Protein AF-A0A822BXS0-F1 (afdb_monomer)

Sequence (164 aa):
DYSEVIKHETLRVAVCEMLENPNSCPQQLREAMIKQFSNFFDYYADLCKENVTKDGQLMRDPFGEHRGSFQYSSILTRLNQLKNKFENQSSSNEQEQKPKIDSYTQKIINSVQTNDSTLISNGDMDLDDIFNNDDDDEEDDEEEEEEDDDDHLEQSEKVPSNPV

Nearest PDB structures (foldseek):
  5a4p-assembly1_A  TM=9.835E-01  e=1.904E-07  Homo sapiens
  6l7e-assembly1_B  TM=2.402E-01  e=9.728E+00  Photorhabdus luminescens

Mean predicted aligned error: 18.68 Å

Radius of gyration: 30.47 Å; Cα contacts (8 Å, |Δi|>4): 77; chains: 1; bounding box: 40×70×90 Å

Structure (mmCIF, N/CA/C/O backbone):
data_AF-A0A822BXS0-F1
#
_entry.id   AF-A0A822BXS0-F1
#
loop_
_atom_site.group_PDB
_atom_site.id
_atom_site.type_symbol
_atom_site.label_atom_id
_atom_site.label_alt_id
_atom_site.label_comp_id
_atom_site.label_asym_id
_atom_site.label_entity_id
_atom_site.label_seq_id
_atom_site.pdbx_PDB_ins_code
_atom_site.Cartn_x
_atom_site.Cartn_y
_atom_site.Cartn_z
_atom_site.occupancy
_atom_site.B_iso_or_equiv
_atom_site.auth_seq_id
_atom_site.auth_comp_id
_atom_site.auth_asym_id
_atom_site.auth_atom_id
_atom_site.pdbx_PDB_model_num
ATOM 1 N N . ASP A 1 1 ? 15.834 -10.884 -9.333 1.00 84.19 1 ASP A N 1
ATOM 2 C CA . ASP A 1 1 ? 16.508 -11.534 -8.190 1.00 84.19 1 ASP A CA 1
ATOM 3 C C . ASP A 1 1 ? 15.440 -12.137 -7.269 1.00 84.19 1 ASP A C 1
ATOM 5 O O . ASP A 1 1 ? 14.350 -11.580 -7.201 1.00 84.19 1 ASP A O 1
ATOM 9 N N . TYR A 1 2 ? 15.700 -13.272 -6.609 1.00 90.38 2 TYR A N 1
ATOM 10 C CA . TYR A 1 2 ? 14.732 -13.939 -5.717 1.00 90.38 2 TYR A CA 1
ATOM 11 C C . TYR A 1 2 ? 14.273 -13.010 -4.592 1.00 90.38 2 TYR A C 1
ATOM 13 O O . TYR A 1 2 ? 13.085 -12.918 -4.300 1.00 90.38 2 TYR A O 1
ATOM 21 N N . SER A 1 3 ? 15.199 -12.230 -4.032 1.00 92.00 3 SER A N 1
ATOM 22 C CA . SER A 1 3 ? 14.894 -11.248 -2.987 1.00 92.00 3 SER A CA 1
ATOM 23 C C . SER A 1 3 ? 13.834 -10.231 -3.425 1.00 92.00 3 SER A C 1
ATOM 25 O O . SER A 1 3 ? 13.028 -9.778 -2.618 1.00 92.00 3 SER A O 1
ATOM 27 N N . GLU A 1 4 ? 13.818 -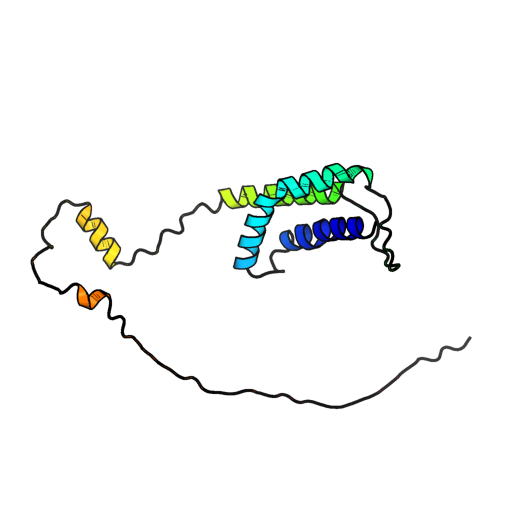9.859 -4.705 1.00 91.88 4 GLU A N 1
ATOM 28 C CA . GLU A 1 4 ? 12.840 -8.916 -5.260 1.00 91.88 4 GLU A CA 1
ATOM 29 C C . GLU A 1 4 ? 11.466 -9.560 -5.406 1.00 91.88 4 GLU A C 1
ATOM 31 O O . GLU A 1 4 ? 10.461 -8.929 -5.087 1.00 91.88 4 GLU A O 1
ATOM 36 N N . VAL A 1 5 ? 11.438 -10.826 -5.832 1.00 93.06 5 VAL A N 1
ATOM 37 C CA . VAL A 1 5 ? 10.218 -11.635 -5.902 1.00 93.06 5 VAL A CA 1
ATOM 38 C C . VAL A 1 5 ? 9.585 -11.740 -4.516 1.00 93.06 5 VAL A C 1
ATOM 40 O O . VAL A 1 5 ? 8.404 -11.447 -4.361 1.00 93.06 5 VAL A O 1
ATOM 43 N N . ILE A 1 6 ? 10.381 -12.047 -3.488 1.00 94.19 6 ILE A N 1
ATOM 44 C CA . ILE A 1 6 ? 9.892 -12.112 -2.106 1.00 94.19 6 ILE A CA 1
ATOM 45 C C . ILE A 1 6 ? 9.362 -10.760 -1.631 1.00 94.19 6 ILE A C 1
ATOM 47 O O . ILE A 1 6 ? 8.271 -10.698 -1.075 1.00 94.19 6 ILE A O 1
ATOM 51 N N . LYS A 1 7 ? 10.074 -9.656 -1.886 1.00 95.00 7 LYS A N 1
ATOM 52 C CA . LYS A 1 7 ? 9.587 -8.313 -1.520 1.00 95.00 7 LYS A CA 1
ATOM 53 C C . LYS A 1 7 ? 8.243 -7.992 -2.176 1.00 95.00 7 LYS A C 1
ATOM 55 O O . LYS A 1 7 ? 7.357 -7.458 -1.512 1.00 95.00 7 LYS A O 1
ATOM 60 N N . HIS A 1 8 ? 8.098 -8.308 -3.462 1.00 96.06 8 HIS A N 1
ATOM 61 C CA . HIS A 1 8 ? 6.850 -8.106 -4.192 1.00 96.06 8 HIS A CA 1
ATOM 62 C C . HIS A 1 8 ? 5.706 -8.929 -3.594 1.00 96.06 8 HIS A C 1
ATOM 64 O O . HIS A 1 8 ? 4.655 -8.375 -3.276 1.00 96.06 8 HIS A O 1
ATOM 70 N N . GLU A 1 9 ? 5.919 -10.229 -3.392 1.00 95.38 9 GLU A N 1
ATOM 71 C CA . GLU A 1 9 ? 4.877 -11.124 -2.886 1.00 95.38 9 GLU A CA 1
ATOM 72 C C . GLU A 1 9 ? 4.486 -10.808 -1.442 1.00 95.38 9 GLU A C 1
ATOM 74 O O . GLU A 1 9 ? 3.298 -10.802 -1.124 1.00 95.38 9 GLU A O 1
ATOM 79 N N . THR A 1 10 ? 5.440 -10.432 -0.588 1.00 96.31 10 THR A N 1
ATOM 80 C CA . THR A 1 10 ? 5.144 -9.957 0.769 1.00 96.31 10 THR A CA 1
ATOM 81 C C . THR A 1 10 ? 4.225 -8.734 0.740 1.00 96.31 10 THR A C 1
ATOM 83 O O . THR A 1 10 ? 3.224 -8.704 1.452 1.00 96.31 10 THR A O 1
ATOM 86 N N . LEU A 1 11 ? 4.499 -7.740 -0.112 1.00 96.31 11 LEU A N 1
ATOM 87 C CA . LEU A 1 11 ? 3.612 -6.579 -0.250 1.00 96.31 11 LEU A CA 1
ATOM 88 C C . LEU A 1 11 ? 2.232 -6.969 -0.796 1.00 96.31 11 LEU A C 1
ATOM 90 O O . LEU A 1 11 ? 1.206 -6.502 -0.300 1.00 96.31 11 LEU A O 1
ATOM 94 N N . ARG A 1 12 ? 2.198 -7.817 -1.826 1.00 96.25 12 ARG A N 1
ATOM 95 C CA . ARG A 1 12 ? 0.966 -8.193 -2.524 1.00 96.25 12 ARG A CA 1
ATOM 96 C C . ARG A 1 12 ? 0.031 -9.018 -1.643 1.00 96.25 12 ARG A C 1
ATOM 98 O O . A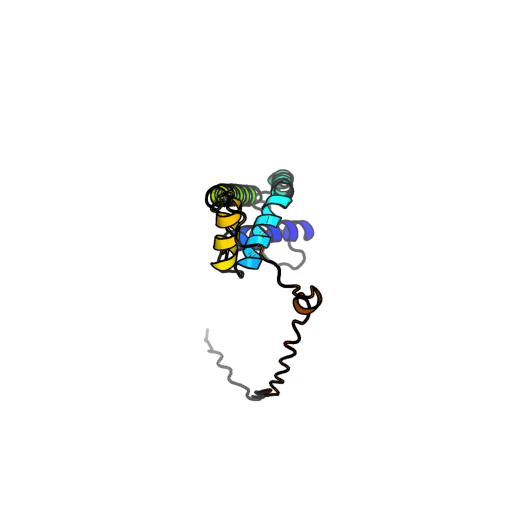RG A 1 12 ? -1.166 -8.740 -1.630 1.00 96.25 12 ARG A O 1
ATOM 105 N N . VAL A 1 13 ? 0.575 -10.009 -0.942 1.00 94.62 13 VAL A N 1
ATOM 106 C CA . VAL A 1 13 ? -0.176 -11.020 -0.188 1.00 94.62 13 VAL A CA 1
ATOM 107 C C . VAL A 1 13 ? -0.204 -10.666 1.292 1.00 94.62 13 VAL A C 1
ATOM 109 O O . VAL A 1 13 ? -1.255 -10.352 1.844 1.00 94.62 13 VAL A O 1
ATOM 112 N N . ALA A 1 14 ? 0.962 -10.657 1.940 1.00 94.44 14 ALA A N 1
ATOM 113 C CA . ALA A 1 14 ? 1.039 -10.526 3.392 1.00 94.44 14 ALA A CA 1
ATOM 114 C C . ALA A 1 14 ? 0.607 -9.139 3.894 1.00 94.44 14 ALA A C 1
ATOM 116 O O . ALA A 1 14 ? 0.124 -9.028 5.016 1.00 94.44 14 ALA A O 1
ATOM 117 N N . VAL A 1 15 ? 0.746 -8.093 3.072 1.00 94.94 15 VAL A N 1
ATOM 118 C CA . VAL A 1 15 ? 0.256 -6.748 3.408 1.00 94.94 15 VAL A CA 1
ATOM 119 C C . VAL A 1 15 ? -1.121 -6.499 2.797 1.00 94.94 15 VAL A C 1
ATOM 121 O O . VAL A 1 15 ? -2.093 -6.346 3.535 1.00 94.94 15 VAL A O 1
ATOM 124 N N . CYS A 1 16 ? -1.238 -6.462 1.465 1.00 95.81 16 CYS A N 1
ATOM 125 C CA . CYS A 1 16 ? -2.496 -6.042 0.842 1.00 95.81 16 CYS A CA 1
ATOM 126 C C . CYS A 1 16 ? -3.623 -7.068 1.042 1.00 95.81 16 CYS A C 1
ATOM 128 O O . CYS A 1 16 ? -4.674 -6.698 1.557 1.00 95.81 16 CYS A O 1
ATOM 130 N N . GLU A 1 17 ? -3.428 -8.348 0.699 1.00 94.81 17 GLU A N 1
ATOM 131 C CA . GLU A 1 17 ? -4.507 -9.349 0.832 1.00 94.81 17 GLU A CA 1
ATOM 132 C C . GLU A 1 17 ? -4.925 -9.577 2.289 1.00 94.81 17 GLU A C 1
ATOM 134 O O . GLU A 1 17 ? -6.112 -9.771 2.558 1.00 94.81 17 GLU A O 1
ATOM 139 N N . MET A 1 18 ? -3.988 -9.508 3.238 1.00 93.00 18 MET A N 1
ATOM 140 C CA . MET A 1 18 ? -4.322 -9.635 4.660 1.00 93.00 18 MET A CA 1
ATOM 141 C C . MET A 1 18 ? -5.149 -8.469 5.198 1.00 93.00 18 MET A C 1
ATOM 143 O O . MET A 1 18 ? -6.034 -8.680 6.022 1.00 93.00 18 MET A O 1
ATOM 147 N N . LEU A 1 19 ? -4.909 -7.245 4.729 1.00 93.12 19 LEU A N 1
ATOM 148 C CA . LEU A 1 19 ? -5.662 -6.069 5.174 1.00 93.12 19 LEU A CA 1
ATOM 149 C C . LEU A 1 19 ? -6.978 -5.872 4.407 1.00 93.12 19 LEU A C 1
ATOM 151 O O . LEU A 1 19 ? -7.910 -5.235 4.910 1.00 93.12 19 LEU A O 1
ATOM 155 N N . GLU A 1 20 ? -7.075 -6.420 3.198 1.00 92.75 20 GLU A N 1
ATOM 156 C CA . GLU A 1 20 ? -8.298 -6.417 2.394 1.00 92.75 20 GLU A CA 1
ATOM 157 C C . GLU A 1 20 ? -9.336 -7.417 2.906 1.00 92.75 20 GLU A C 1
ATOM 159 O O . GLU A 1 20 ? -10.530 -7.114 2.845 1.00 92.75 20 GLU A O 1
ATOM 164 N N . ASN A 1 21 ? -8.892 -8.556 3.450 1.00 90.19 21 ASN A N 1
ATOM 165 C CA . ASN A 1 21 ? -9.749 -9.642 3.919 1.00 90.19 21 ASN A CA 1
ATOM 166 C C . ASN A 1 21 ? -9.902 -9.623 5.451 1.00 90.19 21 ASN A C 1
ATOM 168 O O . ASN A 1 21 ? -9.149 -10.286 6.158 1.00 90.19 21 ASN A O 1
ATOM 172 N N . PRO A 1 22 ? -10.910 -8.921 6.001 1.00 78.62 22 PRO A N 1
ATOM 173 C CA . PRO A 1 22 ? -11.059 -8.708 7.443 1.00 78.62 22 PRO A CA 1
ATOM 174 C C . PRO A 1 22 ? -11.262 -9.976 8.284 1.00 78.62 22 PRO A C 1
ATOM 176 O O . PRO A 1 22 ? -11.129 -9.894 9.501 1.00 78.62 22 PRO A O 1
ATOM 179 N N . ASN A 1 23 ? -11.606 -11.102 7.655 1.00 85.25 23 ASN A N 1
ATOM 180 C CA . ASN A 1 23 ? -11.925 -12.369 8.316 1.00 85.25 23 ASN A CA 1
ATOM 181 C C . ASN A 1 23 ? -10.726 -13.331 8.392 1.00 85.25 23 ASN A C 1
ATOM 183 O O . ASN A 1 23 ? -10.877 -14.428 8.918 1.00 85.25 23 ASN A O 1
ATOM 187 N N . SER A 1 24 ? -9.556 -12.968 7.853 1.00 84.81 24 SER A N 1
ATOM 188 C CA . SER A 1 24 ? -8.370 -13.840 7.872 1.00 84.81 24 SER A CA 1
ATOM 189 C C . SER A 1 24 ? -7.680 -13.905 9.238 1.00 84.81 24 SER A C 1
ATOM 191 O O . SER A 1 24 ? -6.835 -14.770 9.453 1.00 84.81 24 SER A O 1
ATOM 193 N N . CYS A 1 25 ? -8.001 -12.982 10.148 1.00 86.62 25 CYS A N 1
ATOM 194 C CA . CYS A 1 25 ? -7.295 -12.803 11.409 1.00 86.62 25 CYS A CA 1
ATOM 195 C C . CYS A 1 25 ? -8.252 -12.307 12.513 1.00 86.62 25 CYS A C 1
ATOM 197 O O . CYS A 1 25 ? -9.138 -11.497 12.215 1.00 86.62 25 CYS A O 1
ATOM 199 N N . PRO A 1 26 ? -8.083 -12.744 13.779 1.00 93.44 26 PRO A N 1
ATOM 200 C CA . PRO A 1 26 ? -8.830 -12.222 14.924 1.00 93.44 26 PRO A CA 1
ATOM 201 C C . PRO A 1 26 ? -8.798 -10.691 15.037 1.00 93.44 26 PRO A C 1
ATOM 203 O O . PRO A 1 26 ? -7.808 -10.044 14.688 1.00 93.44 26 PRO A O 1
ATOM 206 N N . GLN A 1 27 ? -9.869 -10.104 15.585 1.00 89.56 27 GLN A N 1
ATOM 207 C CA . GLN A 1 27 ? -10.049 -8.648 15.619 1.00 89.56 27 GLN A CA 1
ATOM 208 C C . GLN A 1 27 ? -8.895 -7.908 16.316 1.00 89.56 27 GLN A C 1
ATOM 210 O O . GLN A 1 27 ? -8.404 -6.924 15.764 1.00 89.56 27 GLN A O 1
ATOM 215 N N . GLN A 1 28 ? -8.425 -8.377 17.479 1.00 90.62 28 GLN A N 1
ATOM 216 C CA . GLN A 1 28 ? -7.352 -7.685 18.211 1.00 90.62 28 GLN A CA 1
ATOM 217 C C . GLN A 1 28 ? -6.046 -7.639 17.404 1.00 90.62 28 GLN A C 1
ATOM 219 O O . GLN A 1 28 ? -5.378 -6.606 17.334 1.00 90.62 28 GLN A O 1
ATOM 224 N N . LEU A 1 29 ? -5.696 -8.749 16.744 1.00 92.50 29 LEU A N 1
ATOM 225 C CA . LEU A 1 29 ? -4.516 -8.820 15.883 1.00 92.50 29 LEU A CA 1
ATOM 226 C C . LEU A 1 29 ? -4.675 -7.922 14.658 1.00 92.50 29 LEU A C 1
ATOM 228 O O . LEU A 1 29 ? -3.736 -7.226 14.277 1.00 92.50 29 LEU A O 1
ATOM 232 N N . ARG A 1 30 ? -5.876 -7.863 14.082 1.00 91.62 30 ARG A N 1
ATOM 233 C CA . ARG A 1 30 ? -6.165 -6.976 12.958 1.00 91.62 30 ARG A CA 1
ATOM 234 C C . ARG A 1 30 ? -6.009 -5.499 13.324 1.00 91.62 30 ARG A C 1
ATOM 236 O O . ARG A 1 30 ? -5.448 -4.743 12.536 1.00 91.62 30 ARG A O 1
ATOM 243 N N . GLU A 1 31 ? -6.476 -5.071 14.492 1.00 91.38 31 GLU A N 1
ATOM 244 C CA . GLU A 1 31 ? -6.293 -3.690 14.961 1.00 91.38 31 GLU A CA 1
ATOM 245 C C . GLU A 1 31 ? -4.804 -3.347 15.114 1.00 91.38 31 GLU A C 1
ATOM 247 O O . GLU A 1 31 ? -4.349 -2.300 14.640 1.00 91.38 31 GLU A O 1
ATOM 252 N N . ALA A 1 32 ? -4.018 -4.269 15.680 1.00 92.31 32 ALA A N 1
ATOM 253 C CA . ALA A 1 32 ? -2.567 -4.133 15.750 1.00 92.31 32 ALA A CA 1
ATOM 254 C C . ALA A 1 32 ? -1.922 -4.066 14.352 1.00 92.31 32 ALA A C 1
ATOM 256 O O . ALA A 1 32 ? -1.054 -3.221 14.118 1.00 92.31 32 ALA A O 1
ATOM 257 N N . MET A 1 33 ? -2.375 -4.894 13.404 1.00 93.25 33 MET A N 1
ATOM 258 C CA . MET A 1 33 ? -1.903 -4.879 12.016 1.00 93.25 33 MET A CA 1
ATOM 259 C C . MET A 1 33 ? -2.205 -3.556 11.316 1.00 93.25 33 MET A C 1
ATOM 261 O O . MET A 1 33 ? -1.323 -3.022 10.655 1.00 93.25 33 MET A O 1
ATOM 265 N N . ILE A 1 34 ? -3.409 -2.998 11.472 1.00 92.94 34 ILE A N 1
ATOM 266 C CA . ILE A 1 34 ? -3.776 -1.703 10.877 1.00 92.94 34 ILE A CA 1
ATOM 267 C C . ILE A 1 34 ? -2.898 -0.588 11.453 1.00 92.94 34 ILE A C 1
ATOM 269 O O . ILE A 1 34 ? -2.388 0.248 10.708 1.00 92.94 34 ILE A O 1
ATOM 273 N N . LYS A 1 35 ? -2.661 -0.597 12.770 1.00 92.88 35 LYS A N 1
ATOM 274 C CA . LYS A 1 35 ? -1.773 0.377 13.415 1.00 92.88 35 LYS A CA 1
ATOM 275 C C . LYS A 1 35 ? -0.346 0.287 12.870 1.00 92.88 35 LYS A C 1
ATOM 277 O O . LYS A 1 35 ? 0.248 1.311 12.542 1.00 92.88 35 LYS A O 1
ATOM 282 N N . GLN A 1 36 ? 0.197 -0.925 12.746 1.00 94.50 36 GLN A N 1
ATOM 283 C CA . GLN A 1 36 ? 1.529 -1.128 12.171 1.00 94.50 36 GLN A CA 1
ATOM 284 C C . GLN A 1 36 ? 1.576 -0.753 10.690 1.00 94.50 36 GLN A C 1
ATOM 286 O O . GLN A 1 36 ? 2.522 -0.105 10.253 1.00 94.50 36 GLN A O 1
ATOM 291 N N . PHE A 1 37 ? 0.537 -1.088 9.928 1.00 95.38 37 PHE A N 1
ATOM 292 C CA . PHE A 1 37 ? 0.420 -0.712 8.527 1.00 95.38 37 PHE A CA 1
ATOM 293 C C . PHE A 1 37 ? 0.545 0.799 8.336 1.00 95.38 37 PHE A C 1
ATOM 295 O O . PHE A 1 37 ? 1.331 1.233 7.498 1.00 95.38 37 PHE A O 1
ATOM 302 N N . SER A 1 38 ? -0.160 1.600 9.139 1.00 94.00 38 SER A N 1
ATOM 303 C CA . SER A 1 38 ? -0.063 3.062 9.074 1.00 94.00 38 SER A CA 1
ATOM 304 C C . SER A 1 38 ? 1.353 3.569 9.369 1.00 94.00 38 SER A C 1
ATOM 306 O O . SER A 1 38 ? 1.821 4.475 8.686 1.00 94.00 38 SER A O 1
ATOM 308 N N . ASN A 1 39 ? 2.062 2.956 10.324 1.00 94.44 39 ASN A N 1
ATOM 309 C CA . ASN A 1 39 ? 3.444 3.328 10.657 1.00 94.44 39 ASN A CA 1
ATOM 310 C C . ASN A 1 39 ? 4.433 3.017 9.523 1.00 94.44 39 ASN A C 1
ATOM 312 O O . ASN A 1 39 ? 5.390 3.758 9.315 1.00 94.44 39 ASN A O 1
ATOM 316 N N . PHE A 1 40 ? 4.217 1.916 8.801 1.00 95.94 40 PHE A N 1
ATOM 317 C CA . PHE A 1 40 ? 5.094 1.462 7.717 1.00 95.94 40 PHE A CA 1
ATOM 318 C C . PHE A 1 40 ? 4.605 1.858 6.319 1.00 95.94 40 PHE A C 1
ATOM 320 O O . PHE A 1 40 ? 5.244 1.506 5.327 1.00 95.94 40 PHE A O 1
ATOM 327 N N . PHE A 1 41 ? 3.506 2.608 6.215 1.00 96.75 41 PHE A N 1
ATOM 328 C CA . PHE A 1 41 ? 2.901 2.954 4.933 1.00 96.75 41 PHE A CA 1
ATOM 329 C C . PHE A 1 41 ? 3.882 3.666 3.998 1.00 96.75 41 PHE A C 1
ATOM 331 O O . PHE A 1 41 ? 4.002 3.278 2.837 1.00 96.75 41 PHE A O 1
ATOM 338 N N . ASP A 1 42 ? 4.599 4.675 4.499 1.00 96.50 42 ASP A N 1
ATOM 339 C CA . ASP A 1 42 ? 5.5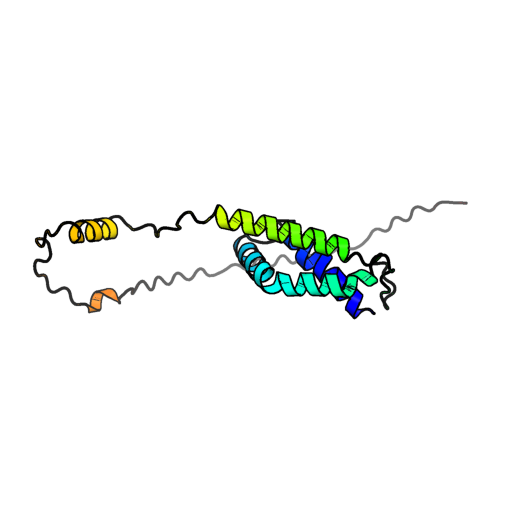33 5.456 3.682 1.00 96.50 42 ASP A CA 1
ATOM 340 C C . ASP A 1 42 ? 6.654 4.566 3.133 1.00 96.50 42 ASP A C 1
ATOM 342 O O . ASP A 1 42 ? 6.967 4.626 1.945 1.00 96.50 42 ASP A O 1
ATOM 346 N N . TYR A 1 43 ? 7.160 3.639 3.953 1.00 96.75 43 TYR A N 1
ATOM 347 C CA . TYR A 1 43 ? 8.133 2.637 3.521 1.00 96.75 43 TYR A CA 1
ATOM 348 C C . TYR A 1 43 ? 7.582 1.743 2.400 1.00 96.75 43 TYR A C 1
ATOM 350 O O . TYR A 1 43 ? 8.252 1.539 1.387 1.00 96.75 43 TYR A O 1
ATOM 358 N N . TYR A 1 44 ? 6.356 1.228 2.538 1.00 97.00 44 TYR A N 1
ATOM 359 C CA . TYR A 1 44 ? 5.737 0.404 1.494 1.00 97.00 44 TYR A CA 1
ATOM 360 C C . TYR A 1 44 ? 5.505 1.193 0.203 1.00 97.00 44 TYR A C 1
ATOM 362 O O . TYR A 1 44 ? 5.743 0.678 -0.893 1.00 97.00 44 TYR A O 1
ATOM 370 N N . ALA A 1 45 ? 5.055 2.443 0.321 1.00 96.38 45 ALA A N 1
ATOM 371 C CA . ALA A 1 45 ? 4.795 3.314 -0.813 1.00 96.38 45 ALA A CA 1
ATOM 372 C C . ALA A 1 45 ? 6.085 3.656 -1.565 1.00 96.38 45 ALA A C 1
ATOM 374 O O . ALA A 1 45 ? 6.110 3.581 -2.795 1.00 96.38 45 ALA A O 1
ATOM 375 N N . ASP A 1 46 ? 7.155 3.995 -0.850 1.00 97.19 46 ASP A N 1
ATOM 376 C CA . ASP A 1 46 ? 8.447 4.326 -1.448 1.00 97.19 46 ASP A CA 1
ATOM 377 C C . ASP A 1 46 ? 9.092 3.100 -2.092 1.00 97.19 46 ASP A C 1
ATOM 379 O O . ASP A 1 46 ? 9.517 3.177 -3.246 1.00 97.19 46 ASP A O 1
ATOM 383 N N . LEU A 1 47 ? 9.019 1.933 -1.443 1.00 95.81 47 LEU A N 1
ATOM 384 C CA . LEU A 1 47 ? 9.462 0.672 -2.037 1.00 95.81 47 LEU A CA 1
ATOM 385 C C . LEU A 1 47 ? 8.729 0.379 -3.355 1.00 95.81 47 LEU A C 1
ATOM 387 O O . LEU A 1 47 ? 9.352 -0.063 -4.323 1.00 95.81 47 LEU A O 1
ATOM 391 N N . CYS A 1 48 ? 7.421 0.643 -3.429 1.00 95.88 48 CYS A N 1
ATOM 392 C CA . CYS A 1 48 ? 6.684 0.503 -4.683 1.00 95.88 48 CYS A CA 1
ATOM 393 C C . CYS A 1 48 ? 7.177 1.505 -5.732 1.00 95.88 48 CYS A C 1
ATOM 395 O O . CYS A 1 48 ? 7.481 1.086 -6.845 1.00 95.88 48 CYS A O 1
ATOM 397 N N . LYS A 1 49 ? 7.303 2.797 -5.389 1.00 95.94 49 LYS A N 1
ATOM 398 C CA . LYS A 1 49 ? 7.752 3.863 -6.308 1.00 95.94 49 LYS A CA 1
ATOM 399 C C . LYS A 1 49 ? 9.136 3.584 -6.895 1.00 95.94 49 LYS A C 1
ATOM 401 O O . LYS A 1 49 ? 9.322 3.729 -8.101 1.00 95.94 49 LYS A O 1
ATOM 406 N N . GLU A 1 50 ? 10.083 3.149 -6.069 1.00 96.06 50 GLU A N 1
ATOM 407 C CA . GLU A 1 50 ? 11.441 2.790 -6.496 1.00 96.06 50 GLU A CA 1
ATOM 408 C C . GLU A 1 50 ? 11.444 1.639 -7.510 1.00 96.06 50 GLU A C 1
ATOM 410 O O . GLU A 1 50 ? 12.271 1.602 -8.424 1.00 96.06 50 GLU A O 1
ATOM 415 N N . ASN A 1 51 ? 10.495 0.709 -7.377 1.00 94.12 51 ASN A N 1
ATOM 416 C CA . ASN A 1 51 ? 10.418 -0.493 -8.200 1.00 94.12 51 ASN A CA 1
ATOM 417 C C . ASN A 1 51 ? 9.376 -0.418 -9.329 1.00 94.12 51 ASN A C 1
ATOM 419 O O . ASN A 1 51 ? 9.242 -1.389 -10.069 1.00 94.12 51 ASN A O 1
ATOM 423 N N . VAL A 1 52 ? 8.718 0.729 -9.555 1.00 93.56 52 VAL A N 1
ATOM 424 C CA . VAL A 1 52 ? 7.755 0.922 -10.667 1.00 93.56 52 VAL A CA 1
ATOM 425 C C . VAL A 1 52 ? 8.368 0.588 -12.029 1.00 93.56 52 VAL A C 1
ATOM 427 O O . VAL A 1 52 ? 7.689 0.078 -12.913 1.00 93.56 52 VAL A O 1
ATOM 430 N N . THR A 1 53 ? 9.668 0.824 -12.214 1.00 94.25 53 THR A N 1
ATOM 431 C CA . THR A 1 53 ? 10.372 0.499 -13.470 1.00 94.25 53 THR A CA 1
ATOM 432 C C . THR A 1 53 ? 10.390 -0.998 -13.800 1.00 94.25 53 THR A C 1
ATOM 434 O O . THR A 1 53 ? 10.657 -1.370 -14.945 1.00 94.25 53 THR A O 1
ATOM 437 N N . LYS A 1 54 ? 10.106 -1.860 -12.816 1.00 92.38 54 LYS A N 1
ATOM 438 C CA . LYS A 1 54 ? 10.038 -3.316 -12.973 1.00 92.38 54 LYS A CA 1
ATOM 439 C C . LYS A 1 54 ? 8.646 -3.808 -13.341 1.00 92.38 54 LYS A C 1
ATOM 441 O O . LYS A 1 54 ? 8.499 -4.992 -13.629 1.00 92.38 54 LYS A O 1
ATOM 446 N N . ASP A 1 55 ? 7.642 -2.940 -13.372 1.00 93.75 55 ASP A N 1
ATOM 447 C CA . ASP A 1 55 ? 6.281 -3.338 -13.709 1.00 93.75 55 ASP A CA 1
ATOM 448 C C . ASP A 1 55 ? 6.199 -4.013 -15.080 1.00 93.75 55 ASP A C 1
ATOM 450 O O . ASP A 1 55 ? 6.793 -3.573 -16.065 1.00 93.75 55 ASP A O 1
ATOM 454 N N . GLY A 1 56 ? 5.474 -5.131 -15.128 1.00 92.75 56 GLY A N 1
ATOM 455 C CA . GLY A 1 56 ? 5.349 -5.977 -16.313 1.00 92.75 56 GLY A CA 1
ATOM 456 C C . GLY A 1 56 ? 6.555 -6.883 -16.581 1.00 92.75 56 GLY A C 1
ATOM 457 O O . GLY A 1 56 ? 6.459 -7.766 -17.434 1.00 92.75 56 GLY A O 1
ATOM 458 N N . GLN A 1 57 ? 7.670 -6.741 -15.855 1.00 93.38 57 GLN A N 1
ATOM 459 C CA . GLN A 1 57 ? 8.780 -7.688 -15.958 1.00 93.38 57 GLN A CA 1
ATOM 460 C C . GLN A 1 57 ? 8.399 -9.022 -15.311 1.00 93.38 57 GLN A C 1
ATOM 462 O O . GLN A 1 57 ? 7.794 -9.062 -14.240 1.00 93.38 57 GLN A O 1
ATOM 467 N N . LEU A 1 58 ? 8.774 -10.128 -15.955 1.00 92.31 58 LEU A N 1
ATOM 468 C CA . LEU A 1 58 ? 8.543 -11.468 -15.421 1.00 92.31 58 LEU A CA 1
ATOM 469 C C . LEU A 1 58 ? 9.376 -11.703 -14.158 1.00 92.31 58 LEU A C 1
ATOM 471 O O . LEU A 1 58 ? 10.592 -11.489 -14.150 1.00 92.31 58 LEU A O 1
ATOM 475 N N . MET A 1 59 ? 8.721 -12.206 -13.115 1.00 92.75 59 MET A N 1
ATOM 476 C CA . MET A 1 59 ? 9.377 -12.655 -11.896 1.00 92.75 59 MET A CA 1
ATOM 477 C C . MET A 1 59 ? 10.170 -13.927 -12.196 1.00 92.75 59 MET A C 1
ATOM 479 O O . MET A 1 59 ? 9.611 -14.947 -12.596 1.00 92.75 59 MET A O 1
ATOM 483 N N . ARG A 1 60 ? 11.494 -13.854 -12.028 1.00 87.44 60 ARG A N 1
ATOM 484 C CA . ARG A 1 60 ? 12.396 -14.999 -12.199 1.00 87.44 60 ARG A CA 1
ATOM 485 C C . ARG A 1 60 ? 12.734 -15.591 -10.841 1.00 87.44 60 ARG A C 1
ATOM 487 O O . ARG A 1 60 ? 13.609 -15.075 -10.146 1.00 87.44 60 ARG A O 1
ATOM 494 N N . ASP A 1 61 ? 12.031 -16.661 -10.495 1.00 85.00 61 ASP A N 1
ATOM 495 C CA . ASP A 1 61 ? 12.317 -17.476 -9.320 1.00 85.00 61 ASP A CA 1
ATOM 496 C C . ASP A 1 61 ? 13.421 -18.509 -9.665 1.00 85.00 61 ASP A C 1
ATOM 498 O O . ASP A 1 61 ? 13.246 -19.282 -10.613 1.00 85.00 61 ASP A O 1
ATOM 502 N N . PRO A 1 62 ? 14.572 -18.534 -8.960 1.00 83.38 62 PRO A N 1
ATOM 503 C CA . PRO A 1 62 ? 15.643 -19.506 -9.193 1.00 83.38 62 PRO A CA 1
ATOM 504 C C . PRO A 1 62 ? 15.224 -20.963 -8.949 1.00 83.38 62 PRO A C 1
ATOM 506 O O . PRO A 1 62 ? 15.912 -21.861 -9.429 1.00 83.38 62 PRO A O 1
ATOM 509 N N . PHE A 1 63 ? 14.107 -21.208 -8.259 1.00 85.38 63 PHE A N 1
ATOM 510 C CA . PHE A 1 63 ? 13.556 -22.548 -8.039 1.00 85.38 63 PHE A CA 1
ATOM 511 C C . PHE A 1 63 ? 12.557 -22.980 -9.129 1.00 85.38 63 PHE A C 1
ATOM 513 O O . PHE A 1 63 ? 11.978 -24.059 -9.045 1.00 85.38 63 PHE A O 1
ATOM 520 N N . GLY A 1 64 ? 12.370 -22.169 -10.179 1.00 74.62 64 GLY A N 1
ATOM 521 C CA . GLY A 1 64 ? 11.575 -22.521 -11.363 1.00 74.62 64 GLY A CA 1
ATOM 522 C C . GLY A 1 64 ? 10.064 -22.297 -11.232 1.00 74.62 64 GLY A C 1
ATOM 523 O O . GLY A 1 64 ? 9.318 -22.584 -12.172 1.00 74.62 64 GLY A O 1
ATOM 524 N N . GLU A 1 65 ? 9.594 -21.756 -10.108 1.00 79.50 65 GLU A N 1
ATOM 525 C CA . GLU A 1 65 ? 8.172 -21.489 -9.890 1.00 79.50 65 GLU A CA 1
ATOM 526 C C . GLU A 1 65 ? 7.685 -20.281 -10.708 1.00 79.50 65 GLU A C 1
ATOM 528 O O . GLU A 1 65 ? 8.332 -19.233 -10.791 1.00 79.50 65 GLU A O 1
ATOM 533 N N . HIS A 1 66 ? 6.521 -20.423 -11.342 1.00 78.81 66 HIS A N 1
ATOM 534 C CA . HIS A 1 66 ? 5.940 -19.378 -12.181 1.00 78.81 66 HIS A CA 1
ATOM 535 C C . HIS A 1 66 ? 5.102 -18.425 -11.323 1.00 78.81 66 HIS A C 1
ATOM 537 O O . HIS A 1 66 ? 3.920 -18.663 -11.100 1.00 78.81 66 HIS A O 1
ATOM 543 N N . ARG A 1 67 ? 5.707 -17.323 -10.862 1.00 83.50 67 ARG A N 1
ATOM 544 C CA . ARG A 1 67 ? 5.023 -16.330 -10.004 1.00 83.50 67 ARG A CA 1
ATOM 545 C C . ARG A 1 67 ? 4.325 -15.191 -10.756 1.00 83.50 67 ARG A C 1
ATOM 547 O O . ARG A 1 67 ? 3.638 -14.382 -10.146 1.00 83.50 67 ARG A O 1
ATOM 554 N N . GLY A 1 68 ? 4.477 -15.122 -12.078 1.00 90.56 68 GLY A N 1
ATOM 555 C CA . GLY A 1 68 ? 3.888 -14.072 -12.914 1.00 90.56 68 GLY A CA 1
ATOM 556 C C . GLY A 1 68 ? 4.832 -12.889 -13.144 1.00 90.56 68 GLY A C 1
ATOM 557 O O . GLY A 1 68 ? 6.028 -13.077 -13.361 1.00 90.56 68 GLY A O 1
ATOM 558 N N . SER A 1 69 ? 4.297 -11.668 -13.148 1.00 94.19 69 SER A N 1
ATOM 559 C CA . SER A 1 69 ? 5.041 -10.426 -13.410 1.00 94.19 69 SER A CA 1
ATOM 560 C C . SER A 1 69 ? 4.951 -9.456 -12.239 1.00 94.19 69 SER A C 1
ATOM 562 O O . SER A 1 69 ? 3.935 -9.434 -11.549 1.00 94.19 69 SER A O 1
ATOM 564 N N . PHE A 1 70 ? 5.954 -8.598 -12.070 1.00 95.62 70 PHE A N 1
ATOM 565 C CA . PHE A 1 70 ? 5.903 -7.508 -11.096 1.00 95.62 70 PHE A CA 1
ATOM 566 C C . PHE A 1 70 ? 4.787 -6.504 -11.435 1.00 95.62 70 PHE A C 1
ATOM 568 O O . PHE A 1 70 ? 4.578 -6.162 -12.602 1.00 95.62 70 PHE A O 1
ATOM 575 N N . GLN A 1 71 ? 4.065 -6.047 -10.412 1.00 95.94 71 GLN A N 1
ATOM 576 C CA . GLN A 1 71 ? 2.911 -5.147 -10.515 1.00 95.94 71 GLN A CA 1
ATOM 577 C C . GLN A 1 71 ? 2.907 -4.116 -9.367 1.00 95.94 71 GLN A C 1
ATOM 579 O O . GLN A 1 71 ? 1.913 -3.956 -8.654 1.00 95.94 71 GLN A O 1
ATOM 584 N N . TYR A 1 72 ? 4.012 -3.395 -9.175 1.00 96.94 72 TYR A N 1
ATOM 585 C CA . TYR A 1 72 ? 4.164 -2.406 -8.105 1.00 96.94 72 TYR A CA 1
ATOM 586 C C . TYR A 1 72 ? 3.188 -1.230 -8.225 1.00 96.94 72 TYR A C 1
ATOM 588 O O . TYR A 1 72 ? 2.709 -0.755 -7.200 1.00 96.94 72 TYR A O 1
ATOM 596 N N . SER A 1 73 ? 2.821 -0.779 -9.429 1.00 96.06 73 SER A N 1
ATOM 597 C CA . SER A 1 73 ? 1.787 0.260 -9.616 1.00 96.06 73 SER A CA 1
ATOM 598 C C . SER A 1 73 ? 0.408 -0.171 -9.108 1.00 96.06 73 SER A C 1
ATOM 600 O O . SER A 1 73 ? -0.296 0.606 -8.453 1.00 96.06 73 SER A O 1
ATOM 602 N N . SER A 1 74 ? 0.029 -1.424 -9.368 1.00 96.75 74 SER A N 1
ATOM 603 C CA . SER A 1 74 ? -1.211 -2.017 -8.861 1.00 96.75 74 SER A CA 1
ATOM 604 C C . SER A 1 74 ? -1.176 -2.121 -7.335 1.00 96.75 74 SER A C 1
ATOM 606 O O . SER A 1 74 ? -2.096 -1.660 -6.657 1.00 96.75 74 SER A O 1
ATOM 608 N N . ILE A 1 75 ? -0.072 -2.632 -6.779 1.00 96.94 75 ILE A N 1
ATOM 609 C CA . ILE A 1 75 ? 0.134 -2.725 -5.326 1.00 96.94 75 ILE A CA 1
ATOM 610 C C . ILE A 1 75 ? 0.065 -1.340 -4.676 1.00 96.94 75 ILE A C 1
ATOM 612 O O . ILE A 1 75 ? -0.657 -1.162 -3.701 1.00 96.94 75 ILE A O 1
ATOM 616 N N . LEU A 1 76 ? 0.736 -0.332 -5.238 1.00 96.94 76 LEU A N 1
ATOM 617 C CA . LEU A 1 76 ? 0.697 1.038 -4.726 1.00 96.94 76 LEU A CA 1
ATOM 618 C C . LEU A 1 76 ? -0.730 1.594 -4.714 1.00 96.94 76 LEU A C 1
ATOM 620 O O . LEU A 1 76 ? -1.131 2.267 -3.764 1.00 96.94 76 LEU A O 1
ATOM 624 N N . THR A 1 77 ? -1.520 1.297 -5.744 1.00 97.12 77 THR A N 1
ATOM 625 C CA . THR A 1 77 ? -2.928 1.704 -5.799 1.00 97.12 77 THR A CA 1
ATOM 626 C C . THR A 1 77 ? -3.727 1.063 -4.659 1.00 97.12 77 THR A C 1
ATOM 628 O O . THR A 1 77 ? -4.447 1.771 -3.954 1.00 97.12 77 THR A O 1
ATOM 631 N N . ARG A 1 78 ? -3.543 -0.241 -4.411 1.00 97.12 78 ARG A N 1
ATOM 632 C CA . ARG A 1 78 ? -4.180 -0.973 -3.299 1.00 97.12 78 ARG A CA 1
ATOM 633 C C . ARG A 1 78 ? -3.761 -0.428 -1.932 1.00 97.12 78 ARG A C 1
ATOM 635 O O . ARG A 1 78 ? -4.617 -0.175 -1.089 1.00 97.12 78 ARG A O 1
ATOM 642 N N . LEU A 1 79 ? -2.471 -0.149 -1.734 1.00 96.81 79 LEU A N 1
ATOM 643 C CA . LEU A 1 79 ? -1.957 0.463 -0.503 1.00 96.81 79 LEU A CA 1
ATOM 644 C C . LEU A 1 79 ? -2.639 1.808 -0.217 1.00 96.81 79 LEU A C 1
ATOM 646 O O . LEU A 1 79 ? -3.102 2.037 0.898 1.00 96.81 79 LEU A O 1
ATOM 650 N N . ASN A 1 80 ? -2.752 2.685 -1.220 1.00 96.12 80 ASN A N 1
ATOM 651 C CA . ASN A 1 80 ? -3.429 3.977 -1.058 1.00 96.12 80 ASN A CA 1
ATOM 652 C C . ASN A 1 80 ? -4.922 3.814 -0.732 1.00 96.12 80 ASN A C 1
ATOM 654 O O . ASN A 1 80 ? -5.454 4.534 0.111 1.00 96.12 80 ASN A O 1
ATOM 658 N N . GLN A 1 81 ? -5.603 2.854 -1.362 1.00 96.00 81 GLN A N 1
ATOM 659 C CA . GLN A 1 81 ? -7.001 2.546 -1.046 1.00 96.00 81 GLN A CA 1
ATOM 660 C C . GLN A 1 81 ? -7.164 2.067 0.401 1.00 96.00 81 GLN A C 1
ATOM 662 O O . GLN A 1 81 ? -8.083 2.513 1.088 1.00 96.00 81 GLN A O 1
ATOM 667 N N . LEU A 1 82 ? -6.261 1.205 0.877 1.00 95.19 82 LEU A N 1
ATOM 668 C CA . LEU A 1 82 ? -6.239 0.733 2.261 1.00 95.19 82 LEU A CA 1
ATOM 669 C C . LEU A 1 82 ? -5.999 1.879 3.247 1.00 95.19 82 LEU A C 1
ATOM 671 O O . LEU A 1 82 ? -6.749 2.005 4.212 1.00 95.19 82 LEU A O 1
ATOM 675 N N . LYS A 1 83 ? -5.027 2.759 2.978 1.00 94.69 83 LYS A N 1
ATOM 676 C CA . LYS A 1 83 ? -4.777 3.948 3.805 1.00 94.69 83 LYS A CA 1
ATOM 677 C C . LYS A 1 83 ? -6.022 4.825 3.919 1.00 94.69 83 LYS A C 1
ATOM 679 O O . LYS A 1 83 ? -6.474 5.090 5.028 1.00 94.69 83 LYS A O 1
ATOM 684 N N . ASN A 1 84 ? -6.642 5.167 2.790 1.00 93.56 84 ASN A N 1
ATOM 685 C CA . ASN A 1 84 ? -7.872 5.962 2.779 1.00 93.56 84 ASN A CA 1
ATOM 686 C C . ASN A 1 84 ? -9.010 5.265 3.542 1.00 93.56 84 ASN A C 1
ATOM 688 O O . ASN A 1 84 ? -9.781 5.909 4.251 1.00 93.56 84 ASN A O 1
ATOM 692 N N . LYS A 1 85 ? -9.137 3.940 3.410 1.00 92.81 85 LYS A N 1
ATOM 693 C CA . LYS A 1 85 ? -10.146 3.155 4.131 1.00 92.81 85 LYS A CA 1
ATOM 694 C C . LYS A 1 85 ? -9.945 3.243 5.644 1.00 92.81 85 LYS A C 1
ATOM 696 O O . LYS A 1 85 ? -10.927 3.413 6.360 1.00 92.81 85 LYS A O 1
ATOM 701 N N . PHE A 1 86 ? -8.709 3.140 6.124 1.00 90.12 86 PHE A N 1
ATOM 702 C CA . PHE A 1 86 ? -8.416 3.159 7.557 1.00 90.12 86 PHE A CA 1
ATOM 703 C C . PHE A 1 86 ? -8.453 4.567 8.156 1.00 90.12 86 PHE A C 1
ATOM 705 O O . PHE A 1 86 ? -9.006 4.728 9.239 1.00 90.12 86 PHE A O 1
ATOM 712 N N . GLU A 1 87 ? -7.992 5.594 7.437 1.00 87.81 87 GLU A N 1
ATOM 713 C CA . GLU A 1 87 ? -8.104 6.992 7.882 1.00 87.81 87 GLU A CA 1
ATOM 714 C C . GLU A 1 87 ? -9.572 7.406 8.080 1.00 87.81 87 GLU A C 1
ATOM 716 O O . GLU A 1 87 ? -9.927 7.959 9.120 1.00 87.81 87 GLU A O 1
ATOM 721 N N . ASN A 1 88 ? -10.455 7.037 7.146 1.00 82.12 88 ASN A N 1
ATOM 722 C CA . ASN A 1 88 ? -11.893 7.310 7.261 1.00 82.12 88 ASN A CA 1
ATOM 723 C C . ASN A 1 88 ? -12.571 6.526 8.406 1.00 82.12 88 ASN A C 1
ATOM 725 O O . ASN A 1 88 ? -13.575 6.975 8.964 1.00 82.12 88 ASN A O 1
ATOM 729 N N . GLN A 1 89 ? -12.044 5.349 8.761 1.00 74.12 89 GLN A N 1
ATOM 730 C CA . GLN A 1 89 ? -12.549 4.550 9.883 1.00 74.12 89 GLN A CA 1
ATOM 731 C C . GLN A 1 89 ? -12.128 5.129 11.236 1.00 74.12 89 GLN A C 1
ATOM 733 O O . GLN A 1 89 ? -12.932 5.120 12.169 1.00 74.12 89 GLN A O 1
ATOM 738 N N . SER A 1 90 ? -10.918 5.683 11.345 1.00 63.50 90 SER A N 1
ATOM 739 C CA . SER A 1 90 ? -10.450 6.346 12.566 1.00 63.50 90 SER A CA 1
ATOM 740 C C . SER A 1 90 ? -11.320 7.549 12.940 1.00 63.50 90 SER A C 1
ATOM 742 O O . SER A 1 90 ? -11.651 7.703 14.110 1.00 63.50 90 SER A O 1
ATOM 744 N N . SER A 1 91 ? -11.796 8.332 11.964 1.00 55.62 91 SER A N 1
ATOM 745 C CA . SER A 1 91 ? -12.691 9.477 12.217 1.00 55.62 91 SER A CA 1
ATOM 746 C C . SER A 1 91 ? -14.097 9.088 12.695 1.00 55.62 91 SER A C 1
ATOM 748 O O . SER A 1 91 ? -14.816 9.928 13.226 1.00 55.62 91 SER A O 1
ATOM 750 N N . SER A 1 92 ? -14.511 7.832 12.492 1.00 52.12 92 SER A N 1
ATOM 751 C CA . SER A 1 92 ? -15.843 7.342 12.884 1.00 52.12 92 SER A CA 1
ATOM 752 C C . SER A 1 92 ? -15.841 6.592 14.223 1.00 52.12 92 SER A C 1
ATOM 754 O O . SER A 1 92 ? -16.904 6.398 14.805 1.00 52.12 92 SER A O 1
ATOM 756 N N . ASN A 1 93 ? -14.665 6.189 14.721 1.00 48.75 93 ASN A N 1
ATOM 757 C CA . ASN A 1 93 ? -14.495 5.410 15.954 1.00 48.75 93 ASN A CA 1
ATOM 758 C C . ASN A 1 93 ? -14.019 6.238 17.165 1.00 48.75 93 ASN A C 1
ATOM 760 O O . ASN A 1 93 ? -13.792 5.672 18.229 1.00 48.75 93 ASN A O 1
ATOM 764 N N . GLU A 1 94 ? -13.941 7.570 17.064 1.00 48.81 94 GLU A N 1
ATOM 765 C CA . GLU A 1 94 ? -13.769 8.471 18.222 1.00 48.81 94 GLU A CA 1
ATOM 766 C C . GLU A 1 94 ? -15.065 8.639 19.052 1.00 48.81 94 GLU A C 1
ATOM 768 O O . GLU A 1 94 ? -15.342 9.702 19.604 1.00 48.81 94 GLU A O 1
ATOM 773 N N . GLN A 1 95 ? -15.888 7.594 19.171 1.00 41.81 95 GLN A N 1
ATOM 774 C CA . GLN A 1 95 ? -16.881 7.529 20.241 1.00 41.81 95 GLN A CA 1
ATOM 775 C C . GLN A 1 95 ? -16.258 6.806 21.431 1.00 41.81 95 GLN A C 1
ATOM 777 O O . GLN A 1 95 ? -16.132 5.585 21.437 1.00 41.81 95 GLN A O 1
ATOM 782 N N . GLU A 1 96 ? -15.833 7.622 22.402 1.00 44.03 96 GLU A N 1
ATOM 783 C CA . GLU A 1 96 ? -15.522 7.302 23.797 1.00 44.03 96 GLU A CA 1
ATOM 784 C C . GLU A 1 96 ? -15.800 5.836 24.190 1.00 44.03 96 GLU A C 1
ATOM 786 O O . GLU A 1 96 ? -16.930 5.481 24.533 1.00 44.03 96 GLU A O 1
ATOM 791 N N . GLN A 1 97 ? -14.754 5.014 24.331 1.00 46.06 97 GLN A N 1
ATOM 792 C CA . GLN A 1 97 ? -14.769 4.037 25.422 1.00 46.06 97 GLN A CA 1
ATOM 793 C C . GLN A 1 97 ? -14.653 4.829 26.727 1.00 46.06 97 GLN A C 1
ATOM 795 O O . GLN A 1 97 ? -13.594 4.916 27.345 1.00 46.06 97 GLN A O 1
ATOM 800 N N . LYS A 1 98 ? -15.753 5.474 27.127 1.00 49.53 98 LYS A N 1
ATOM 801 C CA . LYS A 1 98 ? -15.910 5.928 28.501 1.00 49.53 98 LYS A CA 1
ATOM 802 C C . LYS A 1 98 ? -15.841 4.668 29.359 1.00 49.53 98 LYS A C 1
ATOM 804 O O . LYS A 1 98 ? -16.592 3.729 29.070 1.00 49.53 98 LYS A O 1
ATOM 809 N N . PRO A 1 99 ? -14.968 4.607 30.378 1.00 58.25 99 PRO A N 1
ATOM 810 C CA . PRO A 1 99 ? -15.011 3.496 31.314 1.00 58.25 99 PRO A CA 1
ATOM 811 C C . PRO A 1 99 ? -16.450 3.382 31.828 1.00 58.25 99 PRO A C 1
ATOM 813 O O . PRO A 1 99 ? -17.094 4.402 32.088 1.00 58.25 99 PRO A O 1
ATOM 816 N N . LYS A 1 100 ? -16.992 2.162 31.912 1.00 59.31 100 LYS A N 1
ATOM 817 C CA . LYS A 1 100 ? -18.274 1.925 32.586 1.00 59.31 100 LYS A CA 1
ATOM 818 C C . LYS A 1 100 ? -18.060 2.268 34.056 1.00 59.31 100 LYS A C 1
ATOM 820 O O . LYS A 1 100 ? -17.613 1.432 34.827 1.00 59.31 100 LYS A O 1
ATOM 825 N N . ILE A 1 101 ? -18.303 3.526 34.405 1.00 70.06 101 ILE A N 1
ATOM 826 C CA . ILE A 1 101 ? -18.236 4.000 35.779 1.00 70.06 101 ILE A CA 1
ATOM 827 C C . ILE A 1 101 ? -19.365 3.279 36.513 1.00 70.06 101 ILE A C 1
ATOM 829 O O . ILE A 1 101 ? -20.533 3.427 36.141 1.00 70.06 101 ILE A O 1
ATOM 833 N N . ASP A 1 102 ? -19.017 2.453 37.496 1.00 79.62 102 ASP A N 1
ATOM 834 C CA . ASP A 1 102 ? -20.002 1.771 38.323 1.00 79.62 102 ASP A CA 1
ATOM 835 C C . ASP A 1 102 ? -20.858 2.797 39.095 1.00 79.62 102 ASP A C 1
ATOM 837 O O . ASP A 1 102 ? -20.519 3.978 39.250 1.00 79.62 102 ASP A O 1
ATOM 841 N N . SER A 1 103 ? -22.013 2.343 39.582 1.00 74.25 103 SER A N 1
ATOM 842 C CA . SER A 1 103 ? -22.988 3.214 40.240 1.00 74.25 103 SER A CA 1
ATOM 843 C C . SER A 1 103 ? -22.440 3.910 41.491 1.00 74.25 103 SER A C 1
ATOM 845 O O . SER A 1 103 ? -22.974 4.957 41.865 1.00 74.25 103 SER A O 1
ATOM 847 N N . TYR A 1 104 ? -21.447 3.332 42.165 1.00 73.44 104 TYR A N 1
ATOM 848 C CA . TYR A 1 104 ? -20.859 3.891 43.375 1.00 73.44 104 TYR A CA 1
ATOM 849 C C . TYR A 1 104 ? -19.899 5.030 43.024 1.00 73.44 104 TYR A C 1
ATOM 851 O O . TYR A 1 104 ? -20.040 6.140 43.539 1.00 73.44 104 TYR A O 1
ATOM 859 N N . THR A 1 105 ? -19.036 4.818 42.034 1.00 80.44 105 THR A N 1
ATOM 860 C CA . THR A 1 105 ? -18.120 5.837 41.518 1.00 80.44 105 THR A CA 1
ATOM 861 C C . THR A 1 105 ? -18.881 7.036 40.930 1.00 80.44 105 THR A C 1
ATOM 863 O O . THR A 1 105 ? -18.518 8.189 41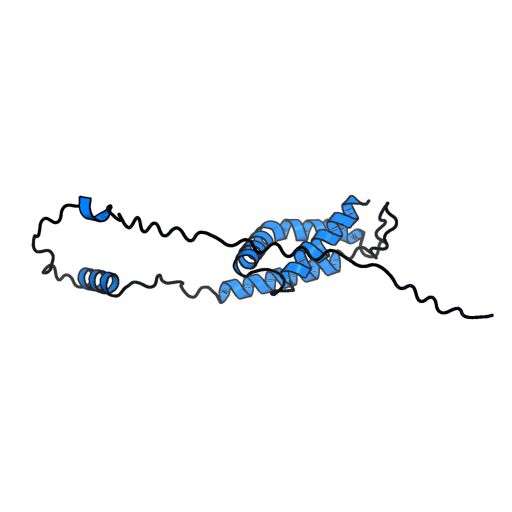.172 1.00 80.44 105 THR A O 1
ATOM 866 N N . GLN A 1 106 ? -20.016 6.805 40.258 1.00 77.25 106 GLN A N 1
ATOM 867 C CA . GLN A 1 106 ? -20.908 7.884 39.804 1.00 77.25 106 GLN A CA 1
ATOM 868 C C . GLN A 1 106 ? -21.505 8.703 40.956 1.00 77.25 106 GLN A C 1
ATOM 870 O O . GLN A 1 106 ? -21.614 9.927 40.847 1.00 77.25 106 GLN A O 1
ATOM 875 N N . LYS A 1 107 ? -21.880 8.057 42.068 1.00 76.69 107 LYS A N 1
ATOM 876 C CA . LYS A 1 107 ? -22.397 8.757 43.255 1.00 76.69 107 LYS A CA 1
ATOM 877 C C . LYS A 1 107 ? -21.326 9.637 43.891 1.00 76.69 107 LYS A C 1
ATOM 879 O O . LYS A 1 107 ? -21.629 10.780 44.227 1.00 76.69 107 LYS A O 1
ATOM 884 N N . ILE A 1 108 ? -20.089 9.146 43.985 1.00 80.88 108 ILE A N 1
ATOM 885 C CA . ILE A 1 108 ? -18.963 9.924 44.512 1.00 80.88 108 ILE A CA 1
ATOM 886 C C . ILE A 1 108 ? -18.725 11.159 43.640 1.00 80.88 108 ILE A C 1
ATOM 888 O O . ILE A 1 108 ? -18.744 12.274 44.153 1.00 80.88 108 ILE A O 1
ATOM 892 N N . ILE A 1 109 ? -18.598 10.998 42.320 1.00 80.81 109 ILE A N 1
ATOM 893 C CA . ILE A 1 109 ? -18.342 12.121 41.400 1.00 80.81 109 ILE A CA 1
ATOM 894 C C . ILE A 1 109 ? -19.426 13.205 41.514 1.00 80.81 109 ILE A C 1
ATOM 896 O O . ILE A 1 109 ? -19.103 14.390 41.610 1.00 80.81 109 ILE A O 1
ATOM 900 N N . ASN A 1 110 ? -20.701 12.809 41.565 1.00 75.56 110 ASN A N 1
ATOM 901 C CA . ASN A 1 110 ? -21.812 13.753 41.709 1.00 75.56 110 ASN A CA 1
ATOM 902 C C . ASN A 1 110 ? -21.768 14.493 43.056 1.00 75.56 110 ASN A C 1
ATOM 904 O O . ASN A 1 110 ? -22.000 15.700 43.095 1.00 75.56 110 ASN A O 1
ATOM 908 N N . SER A 1 111 ? -21.409 13.793 44.139 1.00 65.69 111 SER A N 1
ATOM 909 C CA . SER A 1 111 ? -21.278 14.384 45.478 1.00 65.69 111 SER A CA 1
ATOM 910 C C . SER A 1 111 ? -20.096 15.346 45.628 1.00 65.69 111 SER A C 1
ATOM 912 O O . SER A 1 111 ? -20.125 16.189 46.510 1.00 65.69 111 SER A O 1
ATOM 914 N N . VAL A 1 112 ? -19.079 15.265 44.763 1.00 68.25 112 VAL A N 1
ATOM 915 C CA . VAL A 1 112 ? -17.941 16.205 44.750 1.00 68.25 112 VAL A CA 1
ATOM 916 C C . VAL A 1 112 ? -18.260 17.463 43.927 1.00 68.25 112 VAL A C 1
ATOM 918 O O . VAL A 1 112 ? -17.711 18.531 44.186 1.00 68.25 112 VAL A O 1
ATOM 921 N N . GLN A 1 113 ? -19.158 17.367 42.938 1.00 62.97 113 GLN A N 1
ATOM 922 C CA . GLN A 1 113 ? -19.574 18.500 42.094 1.00 62.97 113 GLN A CA 1
ATOM 923 C C . GLN A 1 113 ? -20.605 19.407 42.772 1.00 62.97 113 GLN A C 1
ATOM 925 O O . GLN A 1 113 ? -20.607 20.623 42.569 1.00 62.97 113 GLN A O 1
ATOM 930 N N . THR A 1 114 ? -21.479 18.837 43.595 1.00 50.12 114 THR A N 1
ATOM 931 C CA . THR A 1 114 ? -22.272 19.603 44.555 1.00 50.12 114 THR A CA 1
ATOM 932 C C . THR A 1 114 ? -21.416 19.766 45.802 1.00 50.12 114 THR A C 1
ATOM 934 O O . THR A 1 114 ? -21.059 18.756 46.378 1.00 50.12 114 THR A O 1
ATOM 937 N N . ASN A 1 115 ? -21.054 20.978 46.230 1.00 56.53 115 ASN A N 1
ATOM 938 C CA . ASN A 1 115 ? -20.263 21.207 47.455 1.00 56.53 115 ASN A CA 1
ATOM 939 C C . ASN A 1 115 ? -21.031 20.818 48.747 1.00 56.53 115 ASN A C 1
ATOM 941 O O . ASN A 1 115 ? -21.236 21.657 49.623 1.00 56.53 115 ASN A O 1
ATOM 945 N N . ASP A 1 116 ? -21.505 19.579 48.855 1.00 52.72 116 ASP A N 1
ATOM 946 C CA . ASP A 1 116 ? -22.211 19.030 50.003 1.00 52.72 116 ASP A CA 1
ATOM 947 C C . ASP A 1 116 ? -21.260 18.109 50.776 1.00 52.72 116 ASP A C 1
ATOM 949 O O . ASP A 1 116 ? -21.055 16.940 50.457 1.00 52.72 116 ASP A O 1
ATOM 953 N N . SER A 1 117 ? -20.607 18.683 51.785 1.00 54.47 117 SER A N 1
ATOM 954 C CA . SER A 1 117 ? -19.567 18.034 52.592 1.00 54.47 117 SER A CA 1
ATOM 955 C C . SER A 1 117 ? -20.109 17.137 53.717 1.00 54.47 117 SER A C 1
ATOM 957 O O . SER A 1 117 ? -19.413 16.929 54.708 1.00 54.47 117 SER A O 1
ATOM 959 N N . THR A 1 118 ? -21.335 16.612 53.630 1.00 52.72 118 THR A N 1
ATOM 960 C CA . THR A 1 118 ? -21.997 15.961 54.783 1.00 52.72 118 THR A CA 1
ATOM 961 C C . THR A 1 118 ? -21.900 14.429 54.870 1.00 52.72 118 THR A C 1
ATOM 963 O O . THR A 1 118 ? -22.543 13.843 55.737 1.00 52.72 118 THR A O 1
ATOM 966 N N . LEU A 1 119 ? -21.043 13.758 54.085 1.00 46.44 119 LEU A N 1
ATOM 967 C CA . LEU A 1 119 ? -20.804 12.302 54.217 1.00 46.44 119 LEU A CA 1
ATOM 968 C C . LEU A 1 119 ? -19.340 11.875 54.411 1.00 46.44 119 LEU A C 1
ATOM 970 O O . LEU A 1 119 ? -19.011 10.710 54.213 1.00 46.44 119 LEU A O 1
ATOM 974 N N . ILE A 1 120 ? -18.466 12.765 54.887 1.00 49.19 120 ILE A N 1
ATOM 975 C CA . ILE A 1 120 ? -17.181 12.348 55.477 1.00 49.19 120 ILE A CA 1
ATOM 976 C C . ILE A 1 120 ? -17.315 12.475 56.997 1.00 49.19 120 ILE A C 1
ATOM 978 O O . ILE A 1 120 ? -16.781 13.384 57.625 1.00 49.19 120 ILE A O 1
ATOM 982 N N . SER A 1 121 ? -18.138 11.603 57.584 1.00 42.66 121 SER A N 1
ATOM 983 C CA . SER A 1 121 ? -18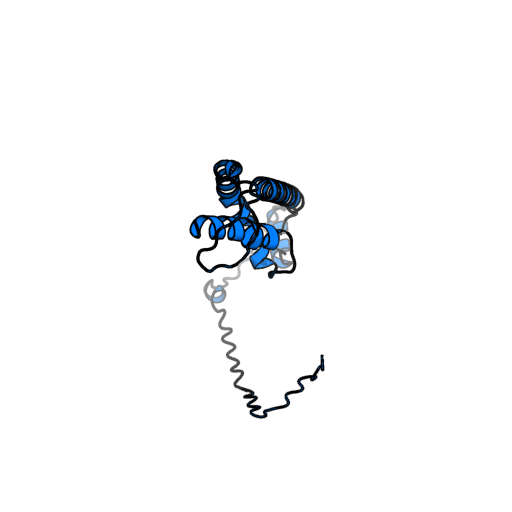.243 11.444 59.034 1.00 42.66 121 SER A CA 1
ATOM 984 C C . SER A 1 121 ? -17.491 10.180 59.434 1.00 42.66 121 SER A C 1
ATOM 986 O O . SER A 1 121 ? -17.997 9.075 59.282 1.00 42.66 121 SER A O 1
ATOM 988 N N . ASN A 1 122 ? -16.251 10.398 59.872 1.00 48.94 122 ASN A N 1
ATOM 989 C CA . ASN A 1 122 ? -15.460 9.622 60.827 1.00 48.94 122 ASN A CA 1
ATOM 990 C C . ASN A 1 122 ? -15.938 8.188 61.118 1.00 48.94 122 ASN A C 1
ATOM 992 O O . ASN A 1 122 ? -16.687 7.947 62.064 1.00 48.94 122 ASN A O 1
ATOM 996 N N . GLY A 1 123 ? -15.387 7.239 60.372 1.00 42.72 123 GLY A N 1
ATOM 997 C CA . GLY A 1 123 ? -15.058 5.919 60.888 1.00 42.72 123 GLY A CA 1
ATOM 998 C C . GLY A 1 123 ? -13.628 5.638 60.460 1.00 42.72 123 GLY A C 1
ATOM 999 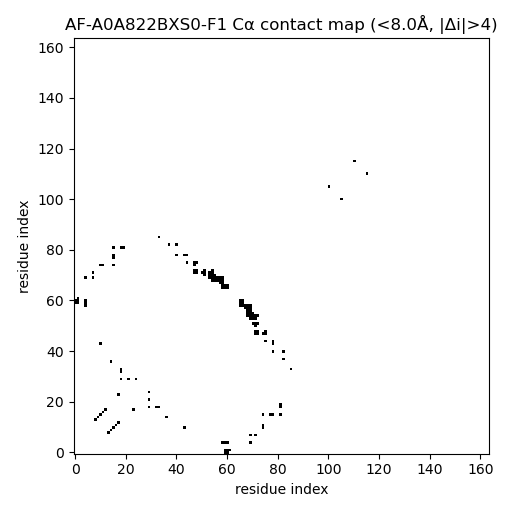O O . GLY A 1 123 ? -13.366 5.629 59.260 1.00 42.72 123 GLY A O 1
ATOM 1000 N N . ASP A 1 124 ? -12.717 5.498 61.422 1.00 51.03 124 ASP A N 1
ATOM 1001 C CA . ASP A 1 124 ? -11.396 4.916 61.191 1.00 51.03 124 ASP A CA 1
ATOM 1002 C C . ASP A 1 124 ? -11.609 3.549 60.517 1.00 51.03 124 ASP A C 1
ATOM 1004 O O . ASP A 1 124 ? -12.055 2.598 61.156 1.00 51.03 124 ASP A O 1
ATOM 1008 N N . MET A 1 125 ? -11.395 3.488 59.205 1.00 52.72 125 MET A N 1
ATOM 1009 C CA . MET A 1 125 ? -11.250 2.246 58.456 1.00 52.72 125 MET A CA 1
ATOM 1010 C C . MET A 1 125 ? -9.780 2.173 58.072 1.00 52.72 125 MET A C 1
ATOM 1012 O O . MET A 1 125 ? -9.291 3.020 57.318 1.00 52.72 125 MET A O 1
ATOM 1016 N N . ASP A 1 126 ? -9.083 1.215 58.679 1.00 52.75 126 ASP A N 1
ATOM 1017 C CA . ASP A 1 126 ? -7.672 0.952 58.446 1.00 52.75 126 ASP A CA 1
ATOM 1018 C C . ASP A 1 126 ? -7.432 0.727 56.948 1.00 52.75 126 ASP A C 1
ATOM 1020 O O . ASP A 1 126 ? -8.125 -0.039 56.280 1.00 52.75 126 ASP A O 1
ATOM 1024 N N . LEU A 1 127 ? -6.442 1.437 56.405 1.00 55.91 127 LEU A N 1
ATOM 1025 C CA . LEU A 1 127 ? -6.098 1.419 54.980 1.00 55.91 127 LEU A CA 1
ATOM 1026 C C . LEU A 1 127 ? -5.503 0.070 54.519 1.00 55.91 127 LEU A C 1
ATOM 1028 O O . LEU A 1 127 ? -5.218 -0.095 53.333 1.00 55.91 127 LEU A O 1
ATOM 1032 N N . ASP A 1 128 ? -5.311 -0.865 55.450 1.00 54.78 128 ASP A N 1
ATOM 1033 C CA . ASP A 1 128 ? -4.690 -2.169 55.232 1.00 54.78 128 ASP A CA 1
ATOM 1034 C C . ASP A 1 128 ? -5.690 -3.210 54.676 1.00 54.78 128 ASP A C 1
ATOM 1036 O O . ASP A 1 128 ? -5.271 -4.169 54.032 1.00 54.78 128 ASP A O 1
ATOM 1040 N N . ASP A 1 129 ? -7.005 -2.975 54.788 1.00 53.59 129 ASP A N 1
ATOM 1041 C CA . ASP A 1 129 ? -8.053 -3.864 54.244 1.00 53.59 129 ASP A CA 1
ATOM 1042 C C . ASP A 1 129 ? -8.306 -3.674 52.732 1.00 53.59 129 ASP A C 1
ATOM 1044 O O . ASP A 1 129 ? -9.083 -4.406 52.125 1.00 53.59 129 ASP A O 1
ATOM 1048 N N . ILE A 1 130 ? -7.659 -2.695 52.087 1.00 56.41 130 ILE A N 1
ATOM 1049 C CA . ILE A 1 130 ? -7.822 -2.427 50.644 1.00 56.41 130 ILE A CA 1
ATOM 1050 C C . ILE A 1 130 ? -6.934 -3.346 49.783 1.00 56.41 130 ILE A C 1
ATOM 1052 O O . ILE A 1 130 ? -7.201 -3.510 48.593 1.00 56.41 130 ILE A O 1
ATOM 1056 N N . PHE A 1 131 ? -5.894 -3.960 50.360 1.00 49.66 131 PHE A N 1
ATOM 1057 C CA . PHE A 1 131 ? -4.962 -4.830 49.626 1.00 49.66 131 PHE A CA 1
ATOM 1058 C C . PHE A 1 131 ? -5.091 -6.323 49.933 1.00 49.66 131 PHE A C 1
ATOM 1060 O O . PHE A 1 131 ? -4.450 -7.115 49.247 1.00 49.66 131 PHE A O 1
ATOM 1067 N N . ASN A 1 132 ? -5.961 -6.721 50.861 1.00 53.00 132 ASN A N 1
ATOM 1068 C CA . ASN A 1 132 ? -6.303 -8.129 51.052 1.00 53.00 132 ASN A CA 1
ATOM 1069 C C . ASN A 1 132 ? -7.439 -8.526 50.102 1.00 53.00 132 ASN A C 1
ATOM 1071 O O . ASN A 1 132 ? -8.547 -8.842 50.522 1.00 53.00 132 ASN A O 1
ATOM 1075 N N . ASN A 1 133 ? -7.130 -8.529 48.805 1.00 53.28 133 ASN A N 1
ATOM 1076 C CA . ASN A 1 133 ? -7.708 -9.527 47.910 1.00 53.28 133 ASN A CA 1
ATOM 1077 C C . ASN A 1 133 ? -6.951 -10.843 48.164 1.00 53.28 133 ASN A C 1
ATOM 1079 O O . ASN A 1 133 ? -6.152 -11.268 47.335 1.00 53.28 133 ASN A O 1
ATOM 1083 N N . ASP A 1 134 ? -7.185 -11.442 49.332 1.00 56.94 134 ASP A N 1
ATOM 1084 C CA . ASP A 1 134 ? -7.010 -12.882 49.531 1.00 56.94 134 ASP A CA 1
ATOM 1085 C C . ASP A 1 134 ? -8.298 -13.547 49.017 1.00 56.94 134 ASP A C 1
ATOM 1087 O O . ASP A 1 134 ? -9.129 -14.003 49.795 1.00 56.94 134 ASP A O 1
ATOM 1091 N N . ASP A 1 135 ? -8.485 -13.524 47.696 1.00 54.38 135 ASP A N 1
ATOM 1092 C CA . ASP A 1 135 ? -9.282 -14.534 46.989 1.00 54.38 135 ASP A CA 1
ATOM 1093 C C . ASP A 1 135 ? -8.265 -15.419 46.250 1.00 54.38 135 ASP A C 1
ATOM 1095 O O . ASP A 1 135 ? -8.137 -15.402 45.023 1.00 54.38 135 ASP A O 1
ATOM 1099 N N . ASP A 1 136 ? -7.475 -16.137 47.055 1.00 59.09 136 ASP A N 1
ATOM 1100 C CA . ASP A 1 136 ? -6.916 -17.442 46.701 1.00 59.09 136 ASP A CA 1
ATOM 1101 C C . ASP A 1 136 ? -8.101 -18.423 46.577 1.00 59.09 136 ASP A C 1
ATOM 1103 O O . ASP A 1 136 ? -8.355 -19.233 47.468 1.00 59.09 136 ASP A O 1
ATOM 1107 N N . ASP A 1 137 ? -8.855 -18.327 45.481 1.00 58.94 137 ASP A N 1
ATOM 1108 C CA . ASP A 1 137 ? -9.665 -19.446 44.995 1.00 58.94 137 ASP A CA 1
ATOM 1109 C C . ASP A 1 137 ? -8.763 -20.277 44.073 1.00 58.94 137 ASP A C 1
ATOM 1111 O O . ASP A 1 137 ? -8.730 -20.114 42.849 1.00 58.94 137 ASP A O 1
ATOM 1115 N N . GLU A 1 138 ? -7.971 -21.148 44.702 1.00 60.28 138 GLU A N 1
ATOM 1116 C CA . GLU A 1 138 ? -7.481 -22.359 44.054 1.00 60.28 138 GLU A CA 1
ATOM 1117 C C . GLU A 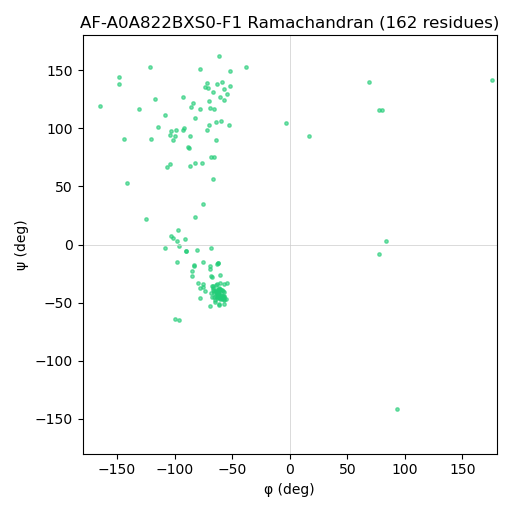1 138 ? -8.684 -23.252 43.727 1.00 60.28 138 GLU A C 1
ATOM 1119 O O . GLU A 1 138 ? -9.242 -23.899 44.613 1.00 60.28 138 GLU A O 1
ATOM 1124 N N . GLU A 1 139 ? -9.065 -23.317 42.453 1.00 59.91 139 GLU A N 1
ATOM 1125 C CA . GLU A 1 139 ? -9.717 -24.509 41.915 1.00 59.91 139 GLU A CA 1
ATOM 1126 C C . GLU A 1 139 ? -8.792 -25.145 40.872 1.00 59.91 139 GLU A C 1
ATOM 1128 O O . GLU A 1 139 ? -8.639 -24.672 39.742 1.00 59.91 139 GLU A O 1
ATOM 1133 N N . ASP A 1 140 ? -8.121 -26.202 41.334 1.00 55.25 140 ASP A N 1
ATOM 1134 C CA . ASP A 1 140 ? -7.538 -27.271 40.534 1.00 55.25 140 ASP A CA 1
ATOM 1135 C C . ASP A 1 140 ? -8.655 -27.964 39.736 1.00 55.25 140 ASP A C 1
ATOM 1137 O O . ASP A 1 140 ? -9.421 -28.751 40.293 1.00 55.25 140 ASP A O 1
ATOM 1141 N N . ASP A 1 141 ? -8.721 -27.716 38.428 1.00 60.69 141 ASP A N 1
ATOM 1142 C CA . ASP A 1 141 ? -9.406 -28.613 37.494 1.00 60.69 141 ASP A CA 1
ATOM 1143 C C . ASP A 1 141 ? -8.347 -29.493 36.807 1.00 60.69 141 ASP A C 1
ATOM 1145 O O . ASP A 1 141 ? -7.714 -29.117 35.815 1.00 60.69 141 ASP A O 1
ATOM 1149 N N . GLU A 1 142 ? -8.131 -30.666 37.407 1.00 56.06 142 GLU A N 1
ATOM 1150 C CA . GLU A 1 142 ? -7.395 -31.803 36.853 1.00 56.06 142 GLU A CA 1
ATOM 1151 C C . GLU A 1 142 ? -8.181 -32.479 35.704 1.00 56.06 142 GLU A C 1
ATOM 1153 O O . GLU A 1 142 ? -9.354 -32.806 35.868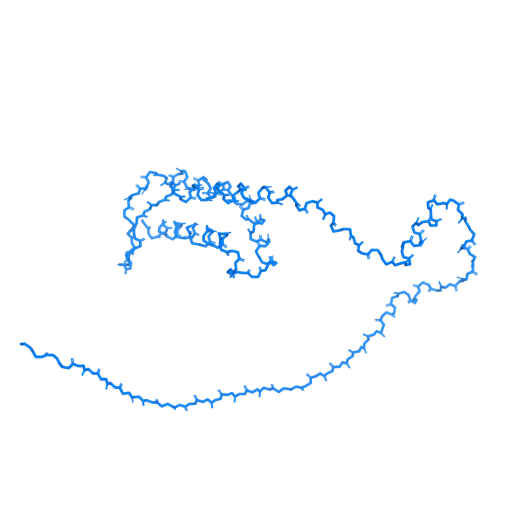 1.00 56.06 142 GLU A O 1
ATOM 1158 N N . GLU A 1 143 ? -7.461 -32.765 34.604 1.00 54.00 143 GLU A N 1
ATOM 1159 C CA . GLU A 1 143 ? -7.665 -33.842 33.600 1.00 54.00 143 GLU A CA 1
ATOM 1160 C C . GLU A 1 143 ? -8.915 -33.736 32.675 1.00 54.00 143 GLU A C 1
ATOM 1162 O O . GLU A 1 143 ? -9.978 -33.268 33.050 1.00 54.00 143 GLU A O 1
ATOM 1167 N N . GLU A 1 144 ? -8.874 -34.046 31.373 1.00 55.56 144 GLU A N 1
ATOM 1168 C CA . GLU A 1 144 ? -8.401 -35.283 30.740 1.00 55.56 144 GLU A CA 1
ATOM 1169 C C . GLU A 1 144 ? -7.785 -35.027 29.344 1.00 55.56 144 GLU A C 1
ATOM 1171 O O . GLU A 1 144 ? -8.301 -34.256 28.527 1.00 55.56 144 GLU A O 1
ATOM 1176 N N . GLU A 1 145 ? -6.669 -35.707 29.067 1.00 55.91 145 GLU A N 1
ATOM 1177 C CA . GLU A 1 145 ? -6.096 -35.873 27.730 1.00 55.91 145 GLU A CA 1
ATOM 1178 C C . GLU A 1 145 ? -6.896 -36.945 26.972 1.00 55.91 145 GLU A C 1
ATOM 1180 O O . GLU A 1 145 ? -6.879 -38.113 27.358 1.00 55.91 145 GLU A O 1
ATOM 1185 N N . GLU A 1 146 ? -7.566 -36.583 25.874 1.00 61.16 146 GLU A N 1
ATOM 1186 C CA . GLU A 1 146 ? -8.030 -37.580 24.901 1.00 61.16 146 GLU A CA 1
ATOM 1187 C C . GLU A 1 146 ? -6.968 -37.749 23.805 1.00 61.16 146 GLU A C 1
ATOM 1189 O O . GLU A 1 146 ? -6.848 -36.951 22.870 1.00 61.16 146 GLU A O 1
ATOM 1194 N N . GLU A 1 147 ? -6.161 -38.799 23.974 1.00 55.72 147 GLU A N 1
ATOM 1195 C CA . GLU A 1 147 ? -5.355 -39.416 22.924 1.00 55.72 147 GLU A CA 1
ATOM 1196 C C . GLU A 1 147 ? -6.279 -40.183 21.962 1.00 55.72 147 GLU A C 1
ATOM 1198 O O . GLU A 1 147 ? -6.641 -41.330 22.217 1.00 55.72 147 GLU A O 1
ATOM 1203 N N . ASP A 1 148 ? -6.635 -39.576 20.828 1.00 58.22 148 ASP A N 1
ATOM 1204 C CA . ASP A 1 148 ? -7.146 -40.330 19.679 1.00 58.22 148 ASP A CA 1
ATOM 1205 C C . ASP A 1 148 ? -5.967 -40.772 18.797 1.00 58.22 148 ASP A C 1
ATOM 1207 O O . ASP A 1 148 ? -5.606 -40.138 17.799 1.00 58.22 148 ASP A O 1
ATOM 1211 N N . ASP A 1 149 ? -5.372 -41.898 19.189 1.00 55.97 149 ASP A N 1
ATOM 1212 C CA . ASP A 1 149 ? -4.678 -42.802 18.279 1.00 55.97 149 ASP A CA 1
ATOM 1213 C C . ASP A 1 149 ? -5.726 -43.491 17.383 1.00 55.97 149 ASP A C 1
ATOM 1215 O O . ASP A 1 149 ? -6.379 -44.447 17.804 1.00 55.97 149 ASP A O 1
ATOM 1219 N N . ASP A 1 150 ? -5.861 -43.062 16.123 1.00 61.03 150 ASP A N 1
ATOM 1220 C CA . ASP A 1 150 ? -6.421 -43.929 15.075 1.00 61.03 150 ASP A CA 1
ATOM 1221 C C . ASP A 1 150 ? -5.404 -44.109 13.945 1.00 61.03 150 ASP A C 1
ATOM 1223 O O . ASP A 1 150 ? -5.263 -43.325 12.999 1.00 61.03 150 ASP A O 1
ATOM 1227 N N . ASP A 1 151 ? -4.630 -45.168 14.138 1.00 54.34 151 ASP A N 1
ATOM 1228 C CA . ASP A 1 151 ? -3.731 -45.777 13.184 1.00 54.34 151 ASP A CA 1
ATOM 1229 C C . ASP A 1 151 ? -4.545 -46.630 12.185 1.00 54.34 151 ASP A C 1
ATOM 1231 O O . ASP A 1 151 ? -5.549 -47.241 12.539 1.00 54.34 151 ASP A O 1
ATOM 1235 N N . HIS A 1 152 ? -4.026 -46.760 10.958 1.00 48.91 152 HIS A N 1
ATOM 1236 C CA . HIS A 1 152 ? -4.411 -47.732 9.914 1.00 48.91 152 HIS A CA 1
ATOM 1237 C C . HIS A 1 152 ? -5.660 -47.476 9.029 1.00 48.91 152 HIS A C 1
ATOM 1239 O O . HIS A 1 152 ? -6.800 -47.687 9.416 1.00 48.91 152 HIS A O 1
ATOM 1245 N N . LEU A 1 153 ? -5.477 -47.290 7.709 1.00 53.06 153 LEU A N 1
ATOM 1246 C CA . LEU A 1 153 ? -5.069 -48.351 6.766 1.00 53.06 153 LEU A CA 1
ATOM 1247 C C . LEU A 1 153 ? -5.040 -47.879 5.296 1.00 53.06 153 LEU A C 1
ATOM 1249 O O . LEU A 1 153 ? -5.895 -47.160 4.786 1.00 53.06 153 LEU A O 1
ATOM 1253 N N . GLU A 1 154 ? -4.016 -48.391 4.632 1.00 52.03 154 GLU A N 1
ATOM 1254 C CA . GLU A 1 154 ? -3.698 -48.455 3.212 1.00 52.03 154 GLU A CA 1
ATOM 1255 C C . GLU A 1 154 ? -4.825 -48.696 2.174 1.00 52.03 154 GLU A C 1
ATOM 1257 O O . GLU A 1 154 ? -5.748 -49.482 2.361 1.00 52.03 154 GLU A O 1
ATOM 1262 N N . GLN A 1 155 ? -4.531 -48.160 0.976 1.00 47.31 155 GLN A N 1
ATOM 1263 C CA . GLN A 1 155 ? -4.781 -48.698 -0.375 1.00 47.31 155 GLN A CA 1
ATOM 1264 C C . GLN A 1 155 ? -6.197 -48.626 -0.989 1.00 47.31 155 GLN A C 1
ATOM 1266 O O . GLN A 1 155 ? -7.108 -49.386 -0.680 1.00 47.31 155 GLN A O 1
ATOM 1271 N N . SER A 1 156 ? -6.308 -47.865 -2.086 1.00 54.62 156 SER A N 1
ATOM 1272 C CA . SER A 1 156 ? -6.543 -48.489 -3.402 1.00 54.62 156 SER A CA 1
ATOM 1273 C C . SER A 1 156 ? -6.269 -47.525 -4.561 1.00 54.62 156 SER A C 1
ATOM 1275 O O . SER A 1 156 ? -6.904 -46.486 -4.735 1.00 54.62 156 SER A O 1
ATOM 1277 N N . GLU A 1 157 ? -5.303 -47.920 -5.386 1.00 53.06 157 GLU A N 1
ATOM 1278 C CA . GLU A 1 157 ? -5.093 -47.415 -6.735 1.00 53.06 157 GLU A CA 1
ATOM 1279 C C . GLU A 1 157 ? -6.338 -47.661 -7.599 1.00 53.06 157 GLU A C 1
ATOM 1281 O O . GLU A 1 157 ? -6.913 -48.753 -7.602 1.00 53.06 157 GLU A O 1
ATOM 1286 N N . LYS A 1 158 ? -6.700 -46.689 -8.441 1.00 54.44 158 LYS A N 1
ATOM 1287 C CA . LYS A 1 158 ? -7.446 -46.995 -9.664 1.00 54.44 158 LYS A CA 1
ATOM 1288 C C . LYS A 1 158 ? -7.012 -46.086 -10.802 1.00 54.44 158 LYS A C 1
ATOM 1290 O O . LYS A 1 158 ? -7.546 -45.004 -11.018 1.00 54.44 158 LYS A O 1
ATOM 1295 N N . VAL A 1 159 ? -6.021 -46.578 -11.535 1.00 61.25 159 VAL A N 1
ATOM 1296 C CA . VAL A 1 159 ? -5.624 -46.095 -12.856 1.00 61.25 159 VAL A CA 1
ATOM 1297 C C . VAL A 1 159 ? -6.718 -46.476 -13.862 1.00 61.25 159 VAL A C 1
ATOM 1299 O O . VAL A 1 159 ? -7.007 -47.666 -14.007 1.00 61.25 159 VAL A O 1
ATOM 1302 N N . PRO A 1 160 ? -7.322 -45.537 -14.607 1.00 64.00 160 PRO A N 1
ATOM 1303 C CA . PRO A 1 160 ? -8.007 -45.887 -15.838 1.00 64.00 160 PRO A CA 1
ATOM 1304 C C . PRO A 1 160 ? -6.982 -45.999 -16.974 1.00 64.00 160 PRO A C 1
ATOM 1306 O O . PRO A 1 160 ? -6.417 -45.015 -17.446 1.00 64.00 160 PRO A O 1
ATOM 1309 N N . SER A 1 161 ? -6.754 -47.240 -17.403 1.00 57.25 161 SER A N 1
ATOM 1310 C CA . SER A 1 161 ? -6.166 -47.574 -18.698 1.00 57.25 161 SER A CA 1
ATOM 1311 C C . SER A 1 161 ? -7.016 -46.956 -19.811 1.00 57.25 161 SER A C 1
ATOM 1313 O O . SER A 1 161 ? -8.217 -47.216 -19.880 1.00 57.25 161 SER A O 1
ATOM 1315 N N . ASN A 1 162 ? -6.395 -46.154 -20.675 1.00 55.66 162 ASN A N 1
ATOM 1316 C CA . ASN A 1 162 ? -6.994 -45.707 -21.926 1.00 55.66 162 ASN A CA 1
ATOM 1317 C C . ASN A 1 162 ? -6.145 -46.255 -23.087 1.00 55.66 162 ASN A C 1
ATOM 1319 O O . ASN A 1 162 ? -4.932 -46.027 -23.083 1.00 55.66 162 ASN A O 1
ATOM 1323 N N . PRO A 1 163 ? -6.733 -46.981 -24.053 1.00 65.81 163 PRO A N 1
ATOM 1324 C CA . PRO A 1 163 ? -6.006 -47.520 -25.191 1.00 65.81 163 PRO A CA 1
ATOM 1325 C C . PRO A 1 163 ? -6.061 -46.544 -26.373 1.00 65.81 163 PRO A C 1
ATOM 1327 O O . PRO A 1 163 ? -7.154 -46.178 -26.805 1.00 65.81 163 PRO A O 1
ATOM 1330 N N . VAL A 1 164 ? -4.899 -46.184 -26.927 1.00 50.59 164 VAL A N 1
ATOM 1331 C CA . VAL A 1 164 ? -4.722 -45.843 -28.353 1.00 50.59 164 VAL A CA 1
ATOM 1332 C C . VAL A 1 164 ? -3.367 -46.364 -28.804 1.00 50.59 164 VAL A C 1
ATOM 1334 O O . VAL A 1 164 ? -2.372 -46.051 -28.113 1.00 50.59 164 VAL A O 1
#

Foldseek 3Di:
DQVVVVLQCCLVPVQLVPLVDVPPDDPVVNVVSLVVLVVCLVVLLVVLVVCVVQFQPFDDDPVPDGPGGRDSVVSNVSSVVSVVVVVVVVVVPPPDPPPPQDPVNVVVVVCVVPVDPPPPPDDPDDPVVVPPPPPPPDDDPDDDDDDPDDDDDDDDDDDDDDDD

Solvent-accessible surface area (backbone atoms only — not comparable to full-atom values): 10700 Å² total; per-residue (Å²): 97,53,72,54,50,50,54,50,47,43,48,51,43,71,46,47,48,52,70,71,38,75,83,82,49,59,70,72,60,46,55,54,48,53,56,50,46,67,74,45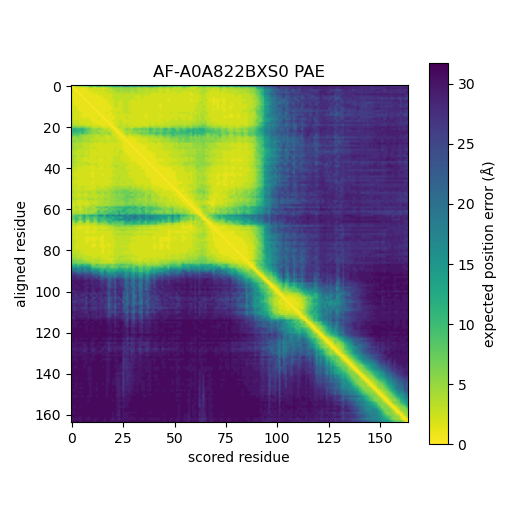,38,64,60,56,47,49,56,24,63,75,42,41,87,45,46,73,40,70,45,61,42,90,86,71,56,87,78,53,52,40,51,30,64,60,46,43,52,52,52,52,52,51,49,56,53,50,56,60,48,56,75,69,61,77,66,75,88,64,74,86,71,48,77,65,59,50,51,53,56,54,46,68,74,44,93,63,81,85,81,81,74,89,70,97,69,72,81,71,71,79,73,66,78,79,74,83,76,82,75,87,82,78,85,82,86,83,82,82,83,81,79,89,83,85,88,81,90,80,82,82,86,78,93,132

Secondary structure (DSSP, 8-state):
-HHHHHHHHIIIIIIIIHHH-TTSS-HHHHHHHHHHHHHHHHHHHHHHHHHGGGTTPBP--TT-----B--HHHHHHHHHHHHHHHHHHHTT--S-------HHHHHHHHHHHTT--TT-------GGGGS---------------------------------

pLDDT: mean 76.37, std 18.8, range [41.81, 97.19]